Protein AF-A0A8T4QQ20-F1 (afdb_monomer)

Sequence (129 aa):
MAQQQDYADLSYILNDLNARIRVLEGKYNLFGERLLVINKNMISEYKLIVEDVKNIEASMKKLQEEMEHVKEILKNLVGEMQYFARKENVTILEKYIKLWNPLRFVTHEEVKRILAEGADGREQEQNTG

Radius of gyration: 53.67 Å; Cα contacts (8 Å, |Δi|>4): 2; chains: 1; bounding box: 116×32×135 Å

Foldseek 3Di:
DVVVVVVVVVVVVVVVVVVVVVVVVVVVVVVVVVVVVVVVVVVVVVVVVVVVVVVVVVVVVVVVVVVVVVVVVVVVVVVVVVVDDDPVNVVVVVVVVVVVPPVPPQPPVNVVVVVVVVVVVVVVVVPPD

Mean predicted aligned error: 16.0 Å

Structure (mmCIF, N/CA/C/O backbone):
data_AF-A0A8T4QQ20-F1
#
_entry.id   AF-A0A8T4QQ20-F1
#
loop_
_atom_site.group_PDB
_atom_site.id
_atom_site.type_symbol
_atom_site.label_atom_id
_atom_site.label_alt_id
_atom_site.label_comp_id
_atom_site.label_asym_id
_atom_site.label_entity_id
_atom_site.label_seq_id
_atom_site.pdbx_PDB_ins_code
_atom_site.Cartn_x
_atom_site.Cartn_y
_atom_site.Cartn_z
_atom_site.occupancy
_atom_site.B_iso_or_equiv
_atom_site.auth_seq_id
_atom_site.auth_comp_id
_atom_site.auth_asym_id
_atom_site.auth_atom_id
_atom_site.pdbx_PDB_model_num
ATOM 1 N N . MET A 1 1 ? 34.192 3.928 -72.528 1.00 59.50 1 MET A N 1
ATOM 2 C CA . MET A 1 1 ? 33.144 4.847 -72.027 1.00 59.50 1 MET A CA 1
ATOM 3 C C . MET A 1 1 ? 32.098 4.103 -71.196 1.00 59.50 1 MET A C 1
ATOM 5 O O . MET A 1 1 ? 31.942 4.476 -70.047 1.00 59.50 1 MET A O 1
ATOM 9 N N . ALA A 1 2 ? 31.499 3.001 -71.678 1.00 61.47 2 ALA A N 1
ATOM 10 C CA . ALA A 1 2 ? 30.529 2.206 -70.898 1.00 61.47 2 ALA A CA 1
ATOM 11 C C . ALA A 1 2 ? 31.072 1.651 -69.558 1.00 61.47 2 ALA A C 1
ATOM 13 O O . ALA A 1 2 ? 30.421 1.789 -68.533 1.00 61.47 2 ALA A O 1
ATOM 14 N N . GLN A 1 3 ? 32.302 1.119 -69.529 1.00 60.59 3 GLN A N 1
ATOM 15 C CA . GLN A 1 3 ? 32.910 0.619 -68.281 1.00 60.59 3 GLN A CA 1
ATOM 16 C C . GLN A 1 3 ? 33.167 1.724 -67.244 1.00 60.59 3 GLN A C 1
ATOM 18 O O . GLN A 1 3 ? 33.158 1.458 -66.054 1.00 60.59 3 GLN A O 1
ATOM 23 N N . GLN A 1 4 ? 33.385 2.969 -67.673 1.00 61.66 4 GLN A N 1
ATOM 24 C CA . GLN A 1 4 ? 33.730 4.080 -66.778 1.00 61.66 4 GLN A CA 1
ATOM 25 C C . GLN A 1 4 ? 32.487 4.699 -66.113 1.00 61.66 4 GLN A C 1
ATOM 27 O O . GLN A 1 4 ? 32.593 5.239 -65.017 1.00 61.66 4 GLN A O 1
ATOM 32 N N . GLN A 1 5 ? 31.318 4.576 -66.754 1.00 64.75 5 GLN A N 1
ATOM 33 C CA . GLN A 1 5 ? 30.012 4.908 -66.172 1.00 64.75 5 GLN A CA 1
ATOM 34 C C . GLN A 1 5 ? 29.594 3.904 -65.090 1.00 64.75 5 GLN A C 1
ATOM 36 O O . GLN A 1 5 ? 29.108 4.314 -64.043 1.00 64.75 5 GLN A O 1
ATOM 41 N N . ASP A 1 6 ? 29.875 2.616 -65.291 1.00 70.88 6 ASP A N 1
ATOM 42 C CA . ASP A 1 6 ? 29.502 1.546 -64.354 1.00 70.88 6 ASP A CA 1
ATOM 43 C C . ASP A 1 6 ? 30.225 1.675 -62.991 1.00 70.88 6 ASP A C 1
ATOM 45 O O . ASP A 1 6 ? 29.636 1.510 -61.922 1.00 70.88 6 ASP A O 1
ATOM 49 N N . TYR A 1 7 ? 31.499 2.096 -62.998 1.00 73.38 7 TYR A N 1
ATOM 50 C CA . TYR A 1 7 ? 32.241 2.412 -61.764 1.00 73.38 7 TYR A CA 1
ATOM 51 C C . TYR A 1 7 ? 31.711 3.657 -61.034 1.00 73.38 7 TYR A C 1
ATOM 53 O O . TYR A 1 7 ? 31.814 3.740 -59.806 1.00 73.38 7 TYR A O 1
ATOM 61 N N . ALA A 1 8 ? 31.161 4.629 -61.766 1.00 79.31 8 ALA A N 1
ATOM 62 C CA . ALA A 1 8 ? 30.581 5.832 -61.174 1.00 79.31 8 ALA A CA 1
ATOM 63 C C . ALA A 1 8 ? 29.249 5.520 -60.471 1.00 79.31 8 ALA A C 1
ATOM 65 O O . ALA A 1 8 ? 29.038 5.986 -59.349 1.00 79.31 8 ALA A O 1
ATOM 66 N N . ASP A 1 9 ? 28.411 4.666 -61.067 1.00 84.88 9 ASP A N 1
ATOM 67 C CA . ASP A 1 9 ? 27.164 4.192 -60.453 1.00 84.88 9 ASP A CA 1
ATOM 68 C C . ASP A 1 9 ? 27.428 3.336 -59.208 1.00 84.88 9 ASP A C 1
ATOM 70 O O . ASP A 1 9 ? 26.802 3.546 -58.165 1.00 84.88 9 ASP A O 1
ATOM 74 N N . LEU A 1 10 ? 28.420 2.439 -59.252 1.00 87.75 10 LEU A N 1
ATOM 75 C CA . LEU A 1 10 ? 28.818 1.659 -58.076 1.00 87.75 10 LEU A CA 1
ATOM 76 C C . LEU A 1 10 ? 29.294 2.564 -56.925 1.00 87.75 10 LEU A C 1
ATOM 78 O O . LEU A 1 10 ? 28.924 2.356 -55.769 1.00 87.75 10 LEU A O 1
ATOM 82 N N . SER A 1 11 ? 30.085 3.595 -57.235 1.00 89.62 11 SER A N 1
ATOM 83 C CA . SER A 1 11 ? 30.558 4.574 -56.249 1.00 89.62 11 SER A CA 1
ATOM 84 C C . SER A 1 11 ? 29.407 5.370 -55.623 1.00 89.62 11 SER A C 1
ATOM 86 O O . SER A 1 11 ? 29.394 5.611 -54.413 1.00 89.62 11 SER A O 1
ATOM 88 N N . TYR A 1 12 ? 28.402 5.745 -56.417 1.00 92.38 12 TYR A N 1
ATOM 89 C CA . TYR A 1 12 ? 27.214 6.432 -55.916 1.00 92.38 12 TYR A CA 1
ATOM 90 C C . TYR A 1 12 ? 26.399 5.544 -54.965 1.00 92.38 12 TYR A C 1
ATOM 92 O O . TYR A 1 12 ? 26.051 5.977 -53.865 1.00 92.38 12 TYR A O 1
ATOM 100 N N . ILE A 1 13 ? 26.175 4.279 -55.336 1.00 92.69 13 ILE A N 1
ATOM 101 C CA . ILE A 1 13 ? 25.461 3.302 -54.501 1.00 92.69 13 ILE A CA 1
ATOM 102 C C . ILE A 1 13 ? 26.199 3.071 -53.176 1.00 92.69 13 ILE A C 1
ATOM 104 O O . ILE A 1 13 ? 25.572 3.064 -52.118 1.00 92.69 13 ILE A O 1
ATOM 108 N N . LEU A 1 14 ? 27.528 2.932 -53.200 1.00 93.06 14 LEU A N 1
ATOM 109 C CA . LEU A 1 14 ? 28.324 2.762 -51.979 1.00 93.06 14 LEU A CA 1
ATOM 110 C C . LEU A 1 14 ? 28.246 3.985 -51.054 1.00 93.06 14 LEU A C 1
ATOM 112 O O . LEU A 1 14 ? 28.175 3.831 -49.833 1.00 93.06 14 LEU A O 1
ATOM 116 N N . ASN A 1 15 ? 28.217 5.194 -51.616 1.00 94.62 15 ASN A N 1
ATOM 117 C CA . ASN A 1 15 ? 28.055 6.415 -50.830 1.00 94.62 15 ASN A CA 1
ATOM 118 C C . ASN A 1 15 ? 26.655 6.533 -50.209 1.00 94.62 15 ASN A C 1
ATOM 120 O O . ASN A 1 15 ? 26.549 6.886 -49.033 1.00 94.62 15 ASN A O 1
ATOM 124 N N . ASP A 1 16 ? 25.594 6.188 -50.945 1.00 95.50 16 ASP A N 1
ATOM 125 C CA . ASP A 1 16 ? 24.227 6.154 -50.405 1.00 95.50 16 ASP A CA 1
ATOM 126 C C . ASP A 1 16 ? 24.084 5.097 -49.296 1.00 95.50 16 ASP A C 1
ATOM 128 O O . ASP A 1 16 ? 23.540 5.376 -48.225 1.00 95.50 16 ASP A O 1
ATOM 132 N N . LEU A 1 17 ? 24.652 3.903 -49.491 1.00 95.19 17 LEU A N 1
ATOM 133 C CA . LEU A 1 17 ? 24.672 2.857 -48.465 1.00 95.19 17 LEU A CA 1
ATOM 134 C C . LEU A 1 17 ? 25.400 3.316 -47.196 1.00 95.19 17 LEU A C 1
ATOM 136 O O . LEU A 1 17 ? 24.867 3.147 -46.099 1.00 95.19 17 LEU A O 1
ATOM 140 N N . ASN A 1 18 ? 26.562 3.959 -47.324 1.00 95.94 18 ASN A N 1
ATOM 141 C CA . ASN A 1 18 ? 27.287 4.519 -46.180 1.00 95.94 18 ASN A CA 1
ATOM 142 C C . ASN A 1 18 ? 26.479 5.599 -45.448 1.00 95.94 18 ASN A C 1
ATOM 144 O O . ASN A 1 18 ? 26.467 5.631 -44.214 1.00 95.94 18 ASN A O 1
ATOM 148 N N . ALA A 1 19 ? 25.774 6.466 -46.179 1.00 95.62 19 ALA A N 1
ATOM 149 C CA . ALA A 1 19 ? 24.903 7.469 -45.574 1.00 95.62 19 ALA A CA 1
ATOM 150 C C . ALA A 1 19 ? 23.760 6.814 -44.781 1.00 95.62 19 ALA A C 1
ATOM 152 O O . ALA A 1 19 ? 23.490 7.201 -43.641 1.00 95.62 19 ALA A O 1
ATOM 153 N N . ARG A 1 20 ? 23.128 5.774 -45.339 1.00 96.56 20 ARG A N 1
ATOM 154 C CA . ARG A 1 20 ? 22.064 5.016 -44.664 1.00 96.56 20 ARG A CA 1
ATOM 155 C C . ARG A 1 20 ? 22.565 4.275 -43.426 1.00 96.56 20 ARG A C 1
ATOM 157 O O . ARG A 1 20 ? 21.880 4.308 -42.404 1.00 96.56 20 ARG A O 1
ATOM 164 N N . ILE A 1 21 ? 23.746 3.654 -43.489 1.00 96.88 21 ILE A N 1
ATOM 165 C CA . ILE A 1 21 ? 24.377 2.985 -42.340 1.00 96.88 21 ILE A CA 1
ATOM 166 C C . ILE A 1 21 ? 24.623 3.995 -41.220 1.00 96.88 21 ILE A C 1
ATOM 168 O O . ILE A 1 21 ? 24.180 3.771 -40.098 1.00 96.88 21 ILE A O 1
ATOM 172 N N . ARG A 1 22 ? 25.205 5.157 -41.531 1.00 96.75 22 ARG A N 1
ATOM 173 C CA . ARG A 1 22 ? 25.443 6.212 -40.536 1.00 96.75 22 ARG A CA 1
ATOM 174 C C . ARG A 1 22 ? 24.147 6.693 -39.872 1.00 96.75 22 ARG A C 1
ATOM 176 O O . ARG A 1 22 ? 24.111 6.929 -38.665 1.00 96.75 22 ARG A O 1
ATOM 183 N N . VAL A 1 23 ? 23.063 6.831 -40.638 1.00 97.25 23 VAL A N 1
ATOM 184 C CA . VAL A 1 23 ? 21.743 7.186 -40.086 1.00 97.25 23 VAL A CA 1
ATOM 185 C C . VAL A 1 23 ? 21.199 6.075 -39.181 1.00 97.25 23 VAL A C 1
ATOM 187 O O . VAL A 1 23 ? 20.620 6.372 -38.135 1.00 97.25 2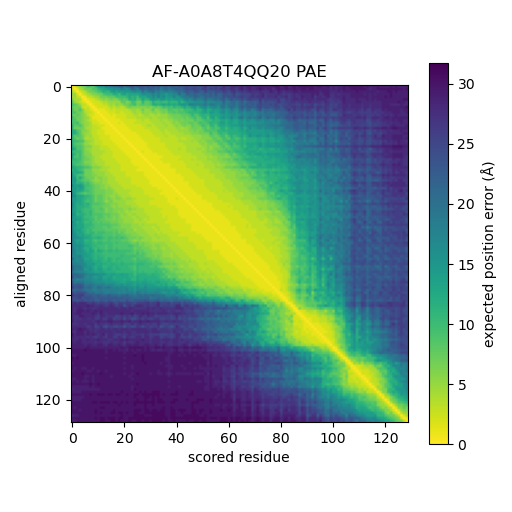3 VAL A O 1
ATOM 190 N N . LEU A 1 24 ? 21.372 4.806 -39.559 1.00 97.38 24 LEU A N 1
ATOM 191 C CA . LEU A 1 24 ? 20.968 3.660 -38.741 1.00 97.38 24 LEU A CA 1
ATOM 192 C C . LEU A 1 24 ? 21.751 3.589 -37.429 1.00 97.38 24 LEU A C 1
ATOM 194 O O . LEU A 1 24 ? 21.137 3.423 -36.379 1.00 97.38 24 LEU A O 1
ATOM 198 N N . GLU A 1 25 ? 23.066 3.784 -37.471 1.00 96.62 25 GLU A N 1
ATOM 199 C CA . GLU A 1 25 ? 23.919 3.854 -36.281 1.00 96.62 25 GLU A CA 1
ATOM 200 C C . GLU A 1 25 ? 23.470 4.981 -35.345 1.00 96.62 25 GLU A C 1
ATOM 202 O O . GLU A 1 25 ? 23.298 4.766 -34.145 1.00 96.62 25 GLU A O 1
ATOM 207 N N . GLY A 1 26 ? 23.174 6.165 -35.893 1.00 97.06 26 GLY A N 1
ATOM 208 C CA . GLY A 1 26 ? 22.633 7.282 -35.116 1.00 97.06 26 GLY A CA 1
ATOM 209 C C . GLY A 1 26 ? 21.299 6.947 -34.438 1.00 97.06 26 GLY A C 1
ATOM 210 O O . GLY A 1 26 ? 21.108 7.237 -33.257 1.00 97.06 26 GLY A O 1
ATOM 211 N N . LYS A 1 27 ? 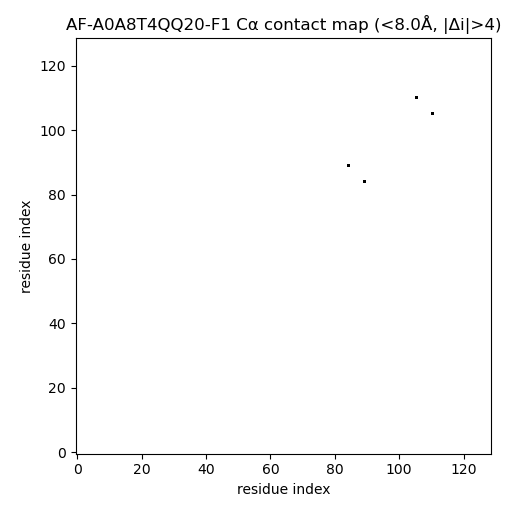20.382 6.283 -35.154 1.00 97.38 27 LYS A N 1
ATOM 212 C CA . LYS A 1 27 ? 19.103 5.822 -34.586 1.00 97.38 27 LYS A CA 1
ATOM 213 C C . LYS A 1 27 ? 19.297 4.758 -33.508 1.00 97.38 27 LYS A C 1
ATOM 215 O O . LYS A 1 27 ? 18.583 4.787 -32.508 1.00 97.38 27 LYS A O 1
ATOM 220 N N . TYR A 1 28 ? 20.240 3.839 -33.702 1.00 97.56 28 TYR A N 1
ATOM 221 C CA . TYR A 1 28 ? 20.551 2.789 -32.737 1.00 97.56 28 TYR A CA 1
ATOM 222 C C . TYR A 1 28 ? 21.105 3.375 -31.435 1.00 97.56 28 TYR A C 1
ATOM 224 O O . TYR A 1 28 ? 20.625 3.030 -30.356 1.00 97.56 28 TYR A O 1
ATOM 232 N N . ASN A 1 29 ? 22.029 4.334 -31.529 1.00 97.50 29 ASN A N 1
ATOM 233 C CA . ASN A 1 29 ? 22.567 5.036 -30.362 1.00 97.50 29 ASN A CA 1
ATOM 234 C C . ASN A 1 29 ? 21.469 5.791 -29.601 1.00 97.50 29 ASN A C 1
ATOM 236 O O . ASN A 1 29 ? 21.330 5.619 -28.391 1.00 97.50 29 ASN A O 1
ATOM 240 N N . LEU A 1 30 ? 20.614 6.535 -30.315 1.00 97.50 30 LEU A N 1
ATOM 241 C CA . LEU A 1 30 ? 19.471 7.225 -29.710 1.00 97.50 30 LEU A CA 1
ATOM 242 C C . LEU A 1 30 ? 18.504 6.251 -29.019 1.00 97.50 30 LEU A C 1
ATOM 244 O O . LEU A 1 30 ? 17.944 6.558 -27.965 1.00 97.50 30 LEU A O 1
ATOM 248 N N . PHE A 1 31 ? 18.280 5.076 -29.607 1.00 97.75 31 PHE A N 1
ATOM 249 C CA . PHE A 1 31 ? 17.453 4.043 -28.995 1.00 97.75 31 PHE A CA 1
ATOM 250 C C . PHE A 1 31 ? 18.089 3.501 -27.709 1.00 97.75 31 PHE A C 1
ATOM 252 O O . PHE A 1 31 ? 17.394 3.371 -26.701 1.00 97.75 31 PHE A O 1
ATOM 259 N N . GLY A 1 32 ? 19.403 3.262 -27.713 1.00 98.00 32 GLY A N 1
ATOM 260 C CA . GLY A 1 32 ? 20.159 2.857 -26.528 1.00 98.00 32 GLY A CA 1
ATOM 261 C C . GLY A 1 32 ? 20.059 3.872 -25.386 1.00 98.00 32 GLY A C 1
ATOM 262 O O . GLY A 1 32 ? 19.767 3.495 -24.251 1.00 98.00 32 GLY A O 1
ATOM 263 N N . GLU A 1 33 ? 20.208 5.163 -25.686 1.00 97.88 33 GLU A N 1
ATOM 264 C CA . GLU A 1 33 ? 20.050 6.243 -24.702 1.00 97.88 33 GLU A CA 1
ATOM 265 C C . GLU A 1 33 ? 18.636 6.284 -24.110 1.00 97.88 33 GLU A C 1
ATOM 267 O O . GLU A 1 33 ? 18.463 6.365 -22.892 1.00 97.88 33 GLU A O 1
ATOM 272 N N . ARG A 1 34 ? 17.603 6.167 -24.954 1.00 97.94 34 ARG A N 1
ATOM 273 C CA . ARG A 1 34 ? 16.207 6.117 -24.492 1.00 97.94 34 ARG A CA 1
ATOM 274 C C . ARG A 1 34 ? 15.952 4.909 -23.602 1.00 97.94 34 ARG A C 1
ATOM 276 O O . ARG A 1 34 ? 15.301 5.045 -22.570 1.00 97.94 34 ARG A O 1
ATOM 283 N N . LEU A 1 35 ? 16.480 3.747 -23.973 1.00 97.94 35 LEU A N 1
ATOM 284 C CA . LEU A 1 35 ? 16.336 2.517 -23.203 1.00 97.94 35 LEU A CA 1
ATOM 285 C C . LEU A 1 35 ? 17.017 2.633 -21.832 1.00 97.94 35 LEU A C 1
ATOM 287 O O . LEU A 1 35 ? 16.452 2.198 -20.829 1.00 97.94 35 LEU A O 1
ATOM 291 N N . LEU A 1 36 ? 18.179 3.290 -21.758 1.00 97.75 36 LEU A N 1
ATOM 292 C CA . LEU A 1 36 ? 18.854 3.590 -20.494 1.00 97.75 36 LEU A CA 1
ATOM 293 C C . LEU A 1 36 ? 17.980 4.463 -19.579 1.00 97.75 36 LEU A C 1
ATOM 295 O O . LEU A 1 36 ? 17.820 4.152 -18.397 1.00 97.75 36 LEU A O 1
ATOM 299 N N . VAL A 1 37 ? 17.393 5.535 -20.119 1.00 97.88 37 VAL A N 1
ATOM 300 C CA . VAL A 1 37 ? 16.502 6.428 -19.360 1.00 97.88 37 VAL A CA 1
ATOM 301 C C . VAL A 1 37 ? 15.259 5.679 -18.885 1.00 97.88 37 VAL A C 1
ATOM 303 O O . VAL A 1 37 ? 14.896 5.787 -17.716 1.00 97.88 37 VAL A O 1
ATOM 306 N N . ILE A 1 38 ? 14.645 4.869 -19.751 1.00 98.00 38 ILE A N 1
ATOM 307 C CA . ILE A 1 38 ? 13.484 4.043 -19.397 1.00 98.00 38 ILE A CA 1
ATOM 308 C C . ILE A 1 38 ? 13.836 3.079 -18.260 1.00 98.00 38 ILE A C 1
ATOM 310 O O . ILE A 1 38 ? 13.102 3.013 -17.279 1.00 98.00 38 ILE A O 1
ATOM 314 N N . ASN A 1 39 ? 14.976 2.390 -18.334 1.00 97.75 39 ASN A N 1
ATOM 315 C CA . ASN A 1 39 ? 15.425 1.494 -17.267 1.00 97.75 39 ASN A CA 1
ATOM 316 C C . ASN A 1 39 ? 15.658 2.233 -15.949 1.00 97.75 39 ASN A C 1
ATOM 318 O O . ASN A 1 39 ? 15.231 1.764 -14.895 1.00 97.75 39 ASN A O 1
ATOM 322 N N . LYS A 1 40 ? 16.301 3.403 -15.994 1.00 97.62 40 LYS A N 1
ATOM 323 C CA . LYS A 1 40 ? 16.511 4.227 -14.800 1.00 97.62 40 LYS A CA 1
ATOM 324 C C . LYS A 1 40 ? 15.181 4.650 -14.176 1.00 97.62 40 LYS A C 1
ATOM 326 O O . L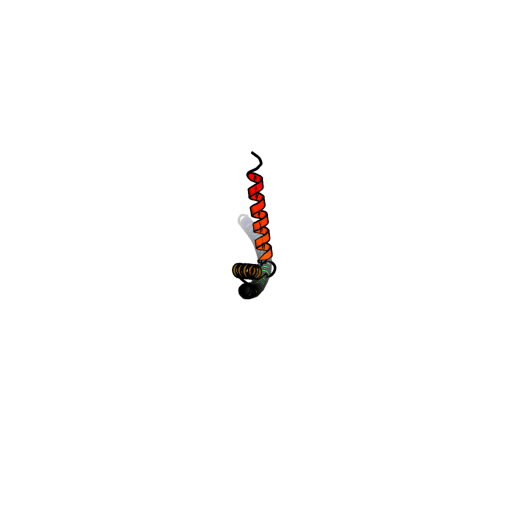YS A 1 40 ? 15.030 4.547 -12.959 1.00 97.62 40 LYS A O 1
ATOM 331 N N . ASN A 1 41 ? 14.225 5.076 -14.999 1.00 97.94 41 ASN A N 1
ATOM 332 C CA . ASN A 1 41 ? 12.893 5.455 -14.543 1.00 97.94 41 ASN A CA 1
ATOM 333 C C . ASN A 1 41 ? 12.163 4.251 -13.942 1.00 97.94 41 ASN A C 1
ATOM 335 O O . ASN A 1 41 ? 11.692 4.348 -12.818 1.00 97.94 41 ASN A O 1
ATOM 339 N N . MET A 1 42 ? 12.161 3.090 -14.607 1.00 97.56 42 MET A N 1
ATOM 340 C CA . MET A 1 42 ? 11.545 1.869 -14.070 1.00 97.56 42 MET A CA 1
ATOM 341 C C . MET A 1 42 ? 12.135 1.460 -12.718 1.00 97.56 42 MET A C 1
ATOM 343 O O . MET A 1 42 ? 11.389 1.091 -11.819 1.00 97.56 42 MET A O 1
ATOM 347 N N . ILE A 1 43 ? 13.457 1.550 -12.542 1.00 97.94 43 ILE A N 1
ATOM 348 C CA . ILE A 1 43 ? 14.099 1.251 -11.253 1.00 97.94 43 ILE A CA 1
ATOM 349 C C . ILE A 1 43 ? 13.660 2.251 -10.177 1.00 97.94 43 ILE A C 1
ATOM 351 O O . ILE A 1 43 ? 13.455 1.857 -9.030 1.00 97.94 43 ILE A O 1
ATOM 355 N N . SER A 1 44 ? 13.536 3.535 -10.524 1.00 98.00 44 SER A N 1
ATOM 356 C CA . SER A 1 44 ? 13.061 4.570 -9.601 1.00 98.00 44 SER A CA 1
ATOM 357 C C . SER A 1 44 ? 11.613 4.322 -9.181 1.00 98.00 44 SER A C 1
ATOM 359 O O . SER A 1 44 ? 11.335 4.245 -7.988 1.00 98.00 44 SER A O 1
ATOM 361 N N . GLU A 1 45 ? 10.719 4.115 -10.147 1.00 98.06 45 GLU A N 1
ATOM 362 C CA . GLU A 1 45 ? 9.303 3.821 -9.900 1.00 98.06 45 GLU A CA 1
ATOM 363 C C . GLU A 1 45 ? 9.130 2.537 -9.088 1.00 98.06 45 GLU A C 1
ATOM 365 O O . GLU A 1 45 ? 8.367 2.501 -8.129 1.00 98.06 45 GLU A O 1
ATOM 370 N N . TYR A 1 46 ? 9.901 1.490 -9.394 1.00 98.19 46 TYR A N 1
ATOM 371 C CA . TYR A 1 46 ? 9.873 0.252 -8.620 1.00 98.19 46 TYR A CA 1
ATOM 372 C C . TYR A 1 46 ? 10.244 0.478 -7.148 1.00 98.19 46 TYR A C 1
ATOM 374 O O . TYR A 1 46 ? 9.607 -0.082 -6.259 1.00 98.19 46 TYR A O 1
ATOM 382 N N . LYS A 1 47 ? 11.254 1.312 -6.867 1.00 98.06 47 LYS A N 1
ATOM 383 C CA . LYS A 1 47 ? 11.633 1.642 -5.485 1.00 98.06 47 LYS A CA 1
ATOM 384 C C . LYS A 1 47 ? 10.520 2.386 -4.751 1.00 98.06 47 LYS A C 1
ATOM 386 O O . LYS A 1 47 ? 10.252 2.031 -3.608 1.00 98.06 47 LYS A O 1
ATOM 391 N N . LEU A 1 48 ? 9.877 3.353 -5.410 1.00 98.25 48 LEU A N 1
ATOM 392 C CA . LEU A 1 48 ? 8.742 4.091 -4.847 1.00 98.25 48 LEU A CA 1
ATOM 393 C C . LEU A 1 48 ? 7.580 3.148 -4.527 1.00 98.25 48 LEU A C 1
ATOM 395 O O . LEU A 1 48 ? 7.094 3.138 -3.404 1.00 98.25 48 LEU A O 1
ATOM 399 N N . ILE A 1 49 ? 7.220 2.261 -5.459 1.00 98.12 49 ILE A N 1
ATOM 400 C CA . ILE A 1 49 ? 6.162 1.264 -5.242 1.00 98.12 49 ILE A CA 1
ATOM 401 C C . ILE A 1 49 ? 6.489 0.361 -4.045 1.00 98.12 49 ILE A C 1
ATOM 403 O O . ILE A 1 49 ? 5.621 0.082 -3.222 1.00 98.12 49 ILE A O 1
ATOM 407 N N . VAL A 1 50 ? 7.735 -0.104 -3.918 1.00 98.38 50 VAL A N 1
ATOM 408 C CA . VAL A 1 50 ? 8.149 -0.941 -2.778 1.00 98.38 50 VAL A CA 1
ATOM 409 C C . VAL A 1 50 ? 8.059 -0.179 -1.454 1.00 98.38 50 VAL A C 1
ATOM 411 O O . VAL A 1 50 ? 7.689 -0.765 -0.436 1.00 98.38 50 VAL A O 1
ATOM 414 N N . GLU A 1 51 ? 8.407 1.105 -1.442 1.00 98.44 51 GLU A N 1
ATOM 415 C CA . GLU A 1 51 ? 8.271 1.965 -0.266 1.00 98.44 51 GLU A CA 1
ATOM 416 C C . GLU A 1 51 ? 6.799 2.179 0.109 1.00 98.44 51 GLU A C 1
ATOM 418 O O . GLU A 1 51 ? 6.426 1.968 1.264 1.00 98.44 51 GLU A O 1
ATOM 423 N N . ASP A 1 52 ? 5.945 2.479 -0.866 1.00 98.31 52 ASP A N 1
ATOM 424 C CA . ASP A 1 52 ? 4.505 2.642 -0.663 1.00 98.31 52 ASP A CA 1
ATOM 425 C C . ASP A 1 52 ? 3.859 1.365 -0.120 1.00 98.31 52 ASP A C 1
ATOM 427 O O . ASP A 1 52 ? 3.080 1.421 0.832 1.00 98.31 52 ASP A O 1
ATOM 431 N N . VAL A 1 53 ? 4.230 0.195 -0.6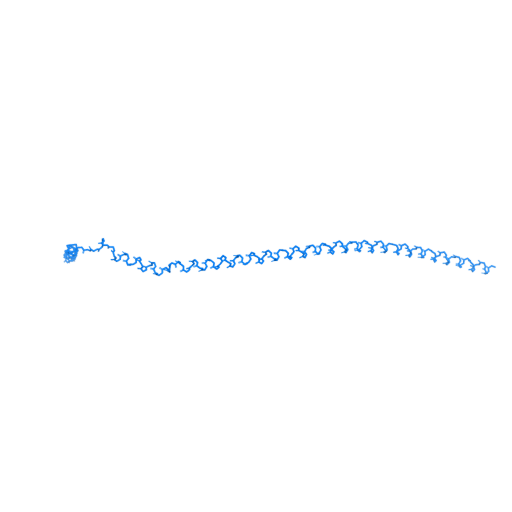50 1.00 98.44 53 VAL A N 1
ATOM 432 C CA . VAL A 1 53 ? 3.751 -1.100 -0.141 1.00 98.44 53 VAL A CA 1
ATOM 433 C C . VAL A 1 53 ? 4.139 -1.295 1.327 1.00 98.44 53 VAL A C 1
ATOM 435 O O . VAL A 1 53 ? 3.295 -1.698 2.127 1.00 98.44 53 VAL A O 1
ATOM 438 N N . LYS A 1 54 ? 5.375 -0.955 1.713 1.00 98.31 54 LYS A N 1
ATOM 439 C CA . LYS A 1 54 ? 5.814 -1.026 3.118 1.00 98.31 54 LYS A CA 1
ATOM 440 C C . LYS A 1 54 ? 5.043 -0.057 4.015 1.00 98.31 54 LYS A C 1
ATOM 442 O O . LYS A 1 54 ? 4.680 -0.414 5.135 1.00 98.31 54 LYS A O 1
ATOM 447 N N . ASN A 1 55 ? 4.768 1.152 3.532 1.00 98.31 55 ASN A N 1
ATOM 448 C CA . ASN A 1 55 ? 3.996 2.152 4.270 1.00 98.31 55 ASN A CA 1
ATOM 449 C C . ASN A 1 55 ? 2.535 1.716 4.466 1.00 98.31 55 ASN A C 1
ATOM 451 O O . ASN A 1 55 ? 1.964 1.909 5.545 1.00 98.31 55 ASN A O 1
ATOM 455 N N . ILE A 1 56 ? 1.940 1.086 3.450 1.00 98.25 56 ILE A N 1
ATOM 456 C CA . ILE A 1 56 ? 0.602 0.490 3.526 1.00 98.25 56 ILE A CA 1
ATOM 457 C C . ILE A 1 56 ? 0.589 -0.665 4.532 1.00 98.25 56 ILE A C 1
ATOM 459 O O . ILE A 1 56 ? -0.303 -0.716 5.377 1.00 98.25 56 ILE A O 1
ATOM 463 N N . GLU A 1 57 ? 1.579 -1.559 4.494 1.00 98.25 57 GLU A N 1
ATOM 464 C CA . GLU A 1 57 ? 1.698 -2.676 5.440 1.00 98.25 57 GLU A CA 1
ATOM 465 C C . GLU A 1 57 ? 1.802 -2.182 6.892 1.00 98.25 57 GLU A C 1
ATOM 467 O O . GLU A 1 57 ? 1.071 -2.648 7.770 1.00 98.25 57 GLU A O 1
ATOM 472 N N . ALA A 1 58 ? 2.648 -1.178 7.143 1.00 98.25 58 ALA A N 1
ATOM 473 C CA . ALA A 1 58 ? 2.791 -0.570 8.463 1.00 98.25 58 ALA A CA 1
ATOM 474 C C . ALA A 1 58 ? 1.477 0.068 8.947 1.00 98.25 58 ALA A C 1
ATOM 476 O O . ALA A 1 58 ? 1.085 -0.096 10.105 1.00 98.25 58 ALA A O 1
ATOM 477 N N . SER A 1 59 ? 0.770 0.757 8.048 1.00 98.19 59 SER A N 1
ATOM 478 C CA . SER A 1 59 ? -0.520 1.386 8.344 1.00 98.19 59 SER A CA 1
ATOM 479 C C . SER A 1 59 ? -1.613 0.350 8.628 1.00 98.19 59 SER A C 1
ATOM 481 O O . SER A 1 59 ? -2.393 0.529 9.560 1.00 98.19 59 SER A O 1
ATOM 483 N N . MET A 1 60 ? -1.638 -0.766 7.893 1.00 97.69 60 MET A N 1
ATOM 484 C CA . MET A 1 60 ? -2.549 -1.889 8.145 1.00 97.69 60 MET A CA 1
ATOM 485 C C . MET A 1 60 ? -2.319 -2.518 9.517 1.00 97.69 60 MET A C 1
ATOM 487 O O . MET A 1 60 ? -3.279 -2.775 10.244 1.00 97.69 60 MET A O 1
ATOM 491 N N . LYS A 1 61 ? -1.056 -2.712 9.910 1.00 97.88 61 LYS A N 1
ATOM 492 C CA . LYS A 1 61 ? -0.726 -3.226 11.242 1.00 97.88 61 LYS A CA 1
ATOM 493 C C . LYS A 1 61 ? -1.217 -2.287 12.346 1.00 97.88 61 LYS A C 1
ATOM 495 O O . LYS A 1 61 ? -1.837 -2.741 13.303 1.00 97.88 61 LYS A O 1
ATOM 500 N N . LYS A 1 62 ? -1.008 -0.979 12.181 1.00 97.94 62 LYS A N 1
ATOM 501 C CA . LYS A 1 62 ? -1.493 0.023 13.136 1.00 97.94 62 LYS A CA 1
ATOM 502 C C . LYS A 1 62 ? -3.023 0.024 13.244 1.00 97.94 62 LYS A C 1
ATOM 504 O O . LYS A 1 62 ? -3.552 0.037 14.348 1.00 97.94 62 LYS A O 1
ATOM 509 N N . LEU A 1 63 ? -3.735 -0.055 12.117 1.00 97.81 63 LEU A N 1
ATOM 510 C CA . LEU A 1 63 ? -5.199 -0.165 12.110 1.00 97.81 63 LEU A CA 1
ATOM 511 C C . LEU A 1 63 ? -5.685 -1.425 12.836 1.00 97.81 63 LEU A C 1
ATOM 513 O O . LEU A 1 63 ? -6.694 -1.379 13.536 1.00 97.81 63 LEU A O 1
ATOM 517 N N . GLN A 1 64 ? -4.971 -2.543 12.699 1.00 98.00 64 GLN A N 1
ATOM 518 C CA . GLN A 1 64 ? -5.298 -3.777 13.410 1.00 98.00 64 GLN A CA 1
ATOM 519 C C . GLN A 1 64 ? -5.131 -3.624 14.930 1.00 98.00 64 GLN A C 1
ATOM 521 O O . GLN A 1 64 ? -5.993 -4.072 15.687 1.00 98.00 64 GLN A O 1
ATOM 526 N N . GLU A 1 65 ? -4.061 -2.962 15.376 1.00 97.88 65 GLU A N 1
ATOM 527 C CA . GLU A 1 65 ? -3.831 -2.641 16.791 1.00 97.88 65 GLU A CA 1
ATOM 528 C C . GLU A 1 65 ? -4.925 -1.707 17.340 1.00 97.88 65 GLU A C 1
ATOM 530 O O . GLU A 1 65 ? -5.508 -1.981 18.392 1.00 97.88 65 GLU A O 1
ATOM 535 N N . GLU A 1 66 ? -5.274 -0.651 16.599 1.00 97.69 66 GLU A N 1
ATOM 536 C CA . GLU A 1 66 ? -6.354 0.275 16.965 1.00 97.69 66 GLU A CA 1
ATOM 537 C C . GLU A 1 66 ? -7.720 -0.432 17.036 1.00 97.69 66 GLU A C 1
ATOM 539 O O . GLU A 1 66 ? -8.499 -0.175 17.956 1.00 97.69 66 GLU A O 1
ATOM 544 N N . MET A 1 67 ? -8.010 -1.369 16.125 1.00 96.75 67 MET A N 1
ATOM 545 C CA . MET A 1 67 ? -9.244 -2.162 16.170 1.00 96.75 67 MET A CA 1
ATOM 546 C C . MET A 1 67 ? -9.333 -3.058 17.406 1.00 96.75 67 MET A C 1
ATOM 548 O O . MET A 1 67 ? -10.407 -3.154 18.008 1.00 96.75 67 MET A O 1
ATOM 552 N N . GLU A 1 68 ? -8.240 -3.713 17.805 1.00 97.12 68 GLU A N 1
ATOM 553 C CA . GLU A 1 68 ? -8.261 -4.550 19.009 1.00 97.12 68 GLU A CA 1
ATOM 554 C C . GLU A 1 68 ? -8.449 -3.689 20.268 1.00 97.12 68 GLU A C 1
ATOM 556 O O . GLU A 1 68 ? -9.232 -4.056 21.144 1.00 97.12 68 GLU A O 1
ATOM 561 N N . HIS A 1 69 ? -7.852 -2.494 20.310 1.00 97.12 69 HIS A N 1
ATOM 562 C CA . HIS A 1 69 ? -8.076 -1.531 21.389 1.00 97.12 69 HIS A CA 1
ATOM 563 C C . HIS A 1 69 ? -9.537 -1.047 21.454 1.00 97.12 69 HIS A C 1
ATOM 565 O O . HIS A 1 69 ? -10.143 -1.015 22.525 1.00 97.12 69 HIS A O 1
ATOM 571 N N . VAL A 1 70 ? -10.163 -0.731 20.313 1.00 96.50 70 VAL A N 1
ATOM 572 C CA . VAL A 1 70 ? -11.595 -0.369 20.264 1.00 96.50 70 VAL A CA 1
ATOM 573 C C . VAL A 1 70 ? -12.468 -1.512 20.780 1.00 96.50 70 VAL A C 1
ATOM 575 O O . VAL A 1 70 ? -13.407 -1.290 21.545 1.00 96.50 70 VAL A O 1
ATOM 578 N N . LYS A 1 71 ? -12.158 -2.749 20.398 1.00 96.19 71 LYS A N 1
ATOM 579 C CA . LYS A 1 71 ? -12.874 -3.937 20.868 1.00 96.19 71 LYS A CA 1
ATOM 580 C C . LYS A 1 71 ? -12.709 -4.149 22.373 1.00 96.19 71 LYS A C 1
ATOM 582 O O . LYS A 1 71 ? -13.664 -4.574 23.023 1.00 96.19 71 LYS A O 1
ATOM 587 N N . GLU A 1 72 ? -11.541 -3.853 22.935 1.00 96.06 72 GLU A N 1
ATOM 588 C CA . GLU A 1 72 ? -11.317 -3.873 24.381 1.00 96.06 72 GLU A CA 1
ATOM 589 C C . GLU A 1 72 ? -12.171 -2.820 25.098 1.00 96.06 72 GLU A C 1
ATOM 591 O O . GLU A 1 72 ? -12.902 -3.161 26.028 1.00 96.06 72 GLU A O 1
ATOM 596 N N . ILE A 1 73 ? -12.183 -1.577 24.606 1.00 95.25 73 ILE A N 1
ATOM 597 C CA . ILE A 1 73 ? -13.051 -0.516 25.138 1.00 95.25 73 ILE A CA 1
ATOM 598 C C . ILE A 1 73 ? -14.521 -0.943 25.089 1.00 95.25 73 ILE A C 1
ATOM 600 O O . ILE A 1 73 ? -15.240 -0.787 26.074 1.00 95.25 73 ILE A O 1
ATOM 604 N N . LEU A 1 74 ? -14.975 -1.515 23.971 1.00 93.19 74 LEU A N 1
ATOM 605 C CA . LEU A 1 74 ? -16.351 -1.989 23.833 1.00 93.19 74 LEU A CA 1
ATOM 606 C C . LEU A 1 74 ? -16.677 -3.109 24.826 1.00 93.19 74 LEU A C 1
ATOM 608 O O . LEU A 1 74 ? -17.758 -3.100 25.409 1.00 93.19 74 LEU A O 1
ATOM 612 N N . LYS A 1 75 ? -15.757 -4.053 25.060 1.00 93.75 75 LYS A N 1
ATOM 613 C CA . LYS A 1 75 ? -15.937 -5.089 26.090 1.00 93.75 75 LYS A CA 1
ATOM 614 C C . LYS A 1 75 ? -16.062 -4.480 27.484 1.00 93.75 75 LYS A C 1
ATOM 616 O O . LYS A 1 75 ? -16.951 -4.887 28.230 1.00 93.75 75 LYS A O 1
ATOM 621 N N . ASN A 1 76 ? -15.215 -3.507 27.812 1.00 91.75 76 ASN A N 1
ATOM 622 C CA . ASN A 1 76 ? -15.260 -2.817 29.099 1.00 91.75 76 ASN A CA 1
ATOM 623 C C . ASN A 1 76 ? -16.581 -2.061 29.270 1.00 91.75 76 ASN A C 1
ATOM 625 O O . ASN A 1 76 ? -17.243 -2.219 30.290 1.00 91.75 76 ASN A O 1
ATOM 629 N N . LEU A 1 77 ? -17.029 -1.345 28.235 1.00 90.00 77 LEU A N 1
ATOM 630 C CA . LEU A 1 77 ? -18.308 -0.637 28.231 1.00 90.00 77 LEU A CA 1
ATOM 631 C C . LEU A 1 77 ? -19.486 -1.601 28.416 1.00 90.00 77 LEU A C 1
ATOM 633 O O . LEU A 1 77 ? -20.372 -1.340 29.225 1.00 90.00 77 LEU A O 1
ATOM 637 N N . VAL A 1 78 ? -19.493 -2.742 27.718 1.00 87.38 78 VAL A N 1
ATOM 638 C CA . VAL A 1 78 ? -20.515 -3.785 27.911 1.00 87.38 78 VAL A CA 1
ATOM 639 C C . VAL A 1 78 ? -20.491 -4.325 29.344 1.00 87.38 78 VAL A C 1
ATOM 641 O O . VAL A 1 78 ? -21.555 -4.549 29.919 1.00 87.38 78 VAL A O 1
ATOM 644 N N . GLY A 1 79 ? -19.305 -4.511 29.931 1.00 87.19 79 GLY A N 1
ATOM 645 C CA . GLY A 1 79 ? -19.148 -4.896 31.333 1.00 87.19 79 GLY A CA 1
ATOM 646 C C . GLY A 1 79 ? -19.740 -3.858 32.287 1.00 87.19 79 GLY A C 1
ATOM 647 O O . GLY A 1 79 ? -20.536 -4.205 33.154 1.00 87.19 79 GLY A O 1
ATOM 648 N N . GLU A 1 80 ? -19.430 -2.578 32.087 1.00 83.81 80 GLU A N 1
ATOM 649 C CA . GLU A 1 80 ? -19.981 -1.476 32.880 1.00 83.81 80 GLU A CA 1
ATOM 650 C C . GLU A 1 80 ? -21.504 -1.370 32.750 1.00 83.81 80 GLU A C 1
ATOM 652 O O . GLU A 1 80 ? -22.193 -1.211 33.757 1.00 83.81 80 GLU A O 1
ATOM 657 N N . MET A 1 81 ? -22.053 -1.554 31.541 1.00 79.81 81 MET A N 1
ATOM 658 C CA . MET A 1 81 ? -23.499 -1.565 31.281 1.00 79.81 81 MET A CA 1
ATOM 659 C C . MET A 1 81 ? -24.265 -2.587 32.132 1.00 79.81 81 MET A C 1
ATOM 661 O O . MET A 1 81 ? -25.431 -2.353 32.446 1.00 79.81 81 MET A O 1
ATOM 665 N N . GLN A 1 82 ? -23.634 -3.691 32.546 1.00 75.56 82 GLN A N 1
ATOM 666 C CA . GLN A 1 82 ? -24.266 -4.681 33.426 1.00 75.56 82 GLN A CA 1
ATOM 667 C C . GLN A 1 82 ? -24.472 -4.169 34.858 1.00 75.56 82 GLN A C 1
ATOM 669 O O . GLN A 1 82 ? -25.385 -4.634 35.540 1.00 75.56 82 GLN A O 1
ATOM 674 N N . TYR A 1 83 ? -23.665 -3.203 35.305 1.00 72.94 83 TYR A N 1
ATOM 675 C CA . TYR A 1 83 ? -23.780 -2.594 36.633 1.00 72.94 83 TYR A CA 1
ATOM 676 C C . TYR A 1 83 ? -24.779 -1.433 36.676 1.00 72.94 83 TYR A C 1
ATOM 678 O O . TYR A 1 83 ? -25.180 -1.007 37.762 1.00 72.94 83 TYR A O 1
ATOM 686 N N . PHE A 1 84 ? -25.234 -0.932 35.522 1.00 71.75 84 PHE A N 1
ATOM 687 C CA . PHE A 1 84 ? -26.306 0.057 35.497 1.00 71.75 84 PHE A CA 1
ATOM 688 C C . PHE A 1 84 ? -27.631 -0.601 35.886 1.00 71.75 84 PHE A C 1
ATOM 690 O O . PHE A 1 84 ? -28.109 -1.548 35.257 1.00 71.75 84 PHE A O 1
ATOM 697 N N . ALA A 1 85 ? -28.262 -0.067 36.933 1.00 68.06 85 ALA A N 1
ATOM 698 C CA . ALA A 1 85 ? -29.590 -0.497 37.332 1.00 68.06 85 ALA A CA 1
ATOM 699 C C . ALA A 1 85 ? -30.573 -0.280 36.172 1.00 68.06 85 ALA A C 1
ATOM 701 O O . ALA A 1 85 ? -30.695 0.823 35.634 1.00 68.06 85 ALA A O 1
ATOM 702 N N . ARG A 1 86 ? -31.314 -1.334 35.803 1.00 71.69 86 ARG A N 1
ATOM 703 C CA . ARG A 1 86 ? -32.405 -1.218 34.829 1.00 71.69 86 ARG A CA 1
ATOM 704 C C . ARG A 1 86 ? -33.368 -0.132 35.305 1.00 71.69 86 ARG A C 1
ATOM 706 O O . ARG A 1 86 ? -33.736 -0.108 36.479 1.00 71.69 86 ARG A O 1
ATOM 713 N N . LYS A 1 87 ? -33.806 0.739 34.392 1.00 73.38 87 LYS A N 1
ATOM 714 C CA . LYS A 1 87 ? -34.736 1.848 34.683 1.00 73.38 87 LYS A CA 1
ATOM 715 C C . LYS A 1 87 ? -35.959 1.386 35.487 1.00 73.38 87 LYS A C 1
ATOM 717 O O . LYS A 1 87 ? -36.419 2.085 36.385 1.00 73.38 87 LYS A O 1
ATOM 722 N N . GLU A 1 88 ? -36.439 0.181 35.197 1.00 69.62 88 GLU A N 1
ATOM 723 C CA . GLU A 1 88 ? -37.526 -0.500 35.905 1.00 69.62 88 GLU A CA 1
ATOM 724 C C . GLU A 1 88 ? -37.233 -0.679 37.401 1.00 69.62 88 GLU A C 1
ATOM 726 O O . GLU A 1 88 ? -38.051 -0.288 38.231 1.00 69.62 88 GLU A O 1
ATOM 731 N N . ASN A 1 89 ? -36.042 -1.171 37.757 1.00 70.69 89 ASN A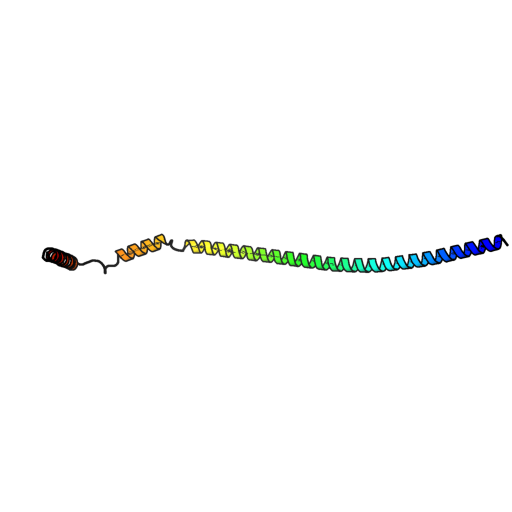 N 1
ATOM 732 C CA . ASN A 1 89 ? -35.629 -1.390 39.146 1.00 70.69 89 ASN A CA 1
ATOM 733 C C . ASN A 1 89 ? -35.544 -0.071 39.923 1.00 70.69 89 ASN A C 1
ATOM 735 O O . ASN A 1 89 ? -35.985 -0.002 41.068 1.00 70.69 89 ASN A O 1
ATOM 739 N N . VAL A 1 90 ? -35.042 0.993 39.290 1.00 78.12 90 VAL A N 1
ATOM 740 C CA . VAL A 1 90 ? -34.974 2.334 39.899 1.00 78.12 90 VAL A CA 1
ATOM 741 C C . VAL A 1 90 ? -36.375 2.915 40.103 1.00 78.12 90 VAL A C 1
ATOM 743 O O . VAL A 1 90 ? -36.667 3.468 41.158 1.00 78.12 90 VAL A O 1
ATOM 746 N N . THR A 1 91 ? -37.276 2.721 39.135 1.00 76.75 91 THR A N 1
ATOM 747 C CA . THR A 1 91 ? -38.672 3.188 39.219 1.00 76.75 91 THR A CA 1
ATOM 748 C C . THR A 1 91 ? -39.445 2.456 40.322 1.00 76.75 91 THR A C 1
ATOM 750 O O . THR A 1 91 ? -40.263 3.049 41.025 1.00 76.75 91 THR A O 1
ATOM 753 N N . ILE A 1 92 ? -39.196 1.156 40.495 1.00 80.12 92 ILE A N 1
ATOM 754 C CA . ILE A 1 92 ? -39.772 0.359 41.583 1.00 80.12 92 ILE A CA 1
ATOM 755 C C . ILE A 1 92 ? -39.252 0.859 42.936 1.00 80.12 92 ILE A C 1
ATOM 757 O O . ILE A 1 92 ? -40.048 1.072 43.850 1.00 80.12 92 ILE A O 1
ATOM 761 N N . LEU A 1 93 ? -37.945 1.116 43.051 1.00 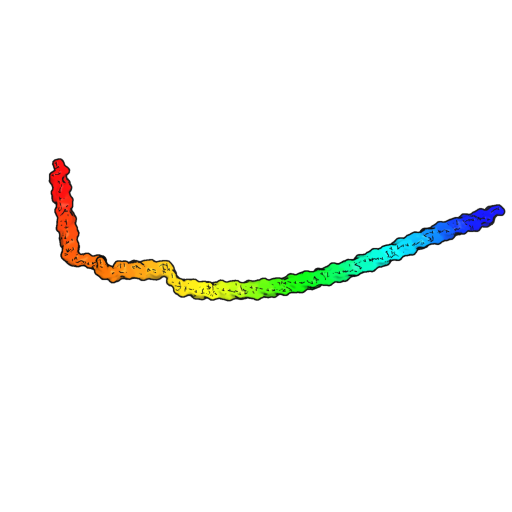80.38 93 LEU A N 1
ATOM 762 C CA . LEU A 1 93 ? -37.348 1.680 44.262 1.00 80.38 93 LEU A CA 1
ATOM 763 C C . LEU A 1 93 ? -37.949 3.055 44.598 1.00 80.38 93 LEU A C 1
ATOM 765 O O . LEU A 1 93 ? -38.298 3.310 45.746 1.00 80.38 93 LEU A O 1
ATOM 769 N N . GLU A 1 94 ? -38.154 3.910 43.594 1.00 81.94 94 GLU A N 1
ATOM 770 C CA . GLU A 1 94 ? -38.802 5.217 43.746 1.00 81.94 94 GLU A CA 1
ATOM 771 C C . GLU A 1 94 ? -40.245 5.088 44.262 1.00 81.94 94 GLU A C 1
ATOM 773 O O . GLU A 1 94 ? -40.657 5.834 45.153 1.00 81.94 94 GLU A O 1
ATOM 778 N N . LYS A 1 95 ? -41.016 4.118 43.749 1.00 78.94 95 LYS A N 1
ATOM 779 C CA . LYS A 1 95 ? -42.369 3.819 44.249 1.00 78.94 95 LYS A CA 1
ATOM 780 C C . LYS A 1 95 ? -42.345 3.338 45.696 1.00 78.94 95 LYS A C 1
ATOM 782 O O . LYS A 1 95 ? -43.166 3.803 46.483 1.00 78.94 95 LYS A O 1
ATOM 787 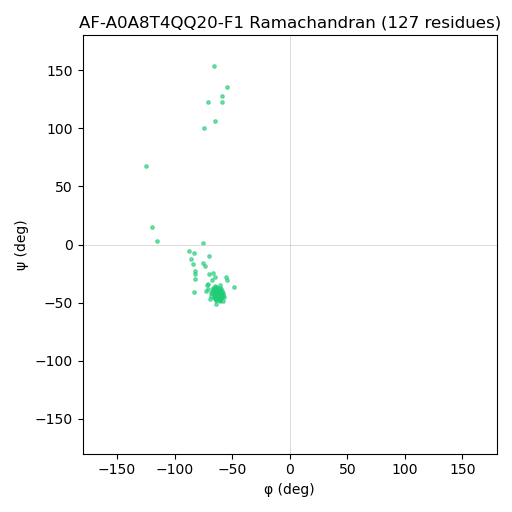N N . TYR A 1 96 ? -41.411 2.458 46.059 1.00 80.31 96 TYR A N 1
ATOM 788 C CA . TYR A 1 96 ? -41.268 2.001 47.441 1.00 80.31 96 TYR A CA 1
ATOM 789 C C . TYR A 1 96 ? -40.873 3.141 48.376 1.00 80.31 96 TYR A C 1
ATOM 791 O O . TYR A 1 96 ? -41.511 3.298 49.407 1.00 80.31 96 TYR A O 1
ATOM 799 N N . ILE A 1 97 ? -39.920 3.995 47.996 1.00 80.88 97 ILE A N 1
ATOM 800 C CA . ILE A 1 97 ? -39.530 5.181 48.776 1.00 80.88 97 ILE A CA 1
ATOM 801 C C . ILE A 1 97 ? -40.713 6.148 48.936 1.00 80.88 97 ILE A C 1
ATOM 803 O O . ILE A 1 97 ? -40.938 6.672 50.024 1.00 80.88 97 ILE A O 1
ATOM 807 N N . LYS A 1 98 ? -41.516 6.355 47.883 1.00 75.62 98 LYS A N 1
ATOM 808 C CA . LYS A 1 98 ? -42.750 7.157 47.953 1.00 75.62 98 LYS A CA 1
ATOM 809 C C . LYS A 1 98 ? -43.790 6.555 48.900 1.00 75.62 98 LYS A C 1
ATOM 811 O O . LYS A 1 98 ? -44.460 7.314 49.593 1.00 75.62 98 LYS A O 1
ATOM 816 N N . LEU A 1 99 ? -43.919 5.228 48.933 1.00 74.25 99 LEU A N 1
ATOM 817 C CA . LEU A 1 99 ? -44.828 4.514 49.835 1.00 74.25 99 LEU A CA 1
ATOM 818 C C . LEU A 1 99 ? -44.338 4.550 51.290 1.00 74.25 99 LEU A C 1
ATOM 820 O O . LEU A 1 99 ? -45.137 4.614 52.216 1.00 74.25 99 LEU A O 1
ATOM 824 N N . TRP A 1 100 ? -43.019 4.511 51.477 1.00 73.00 100 TRP A N 1
ATOM 825 C CA . TRP A 1 100 ? -42.367 4.539 52.782 1.00 73.00 100 TRP A CA 1
ATOM 826 C C . TRP A 1 100 ? -42.201 5.942 53.353 1.00 73.00 100 TRP A C 1
ATOM 828 O O . TRP A 1 100 ? -41.788 6.062 54.499 1.00 73.00 100 TRP A O 1
ATOM 838 N N . ASN A 1 101 ? -42.505 6.995 52.587 1.00 70.06 101 ASN A N 1
ATOM 839 C CA . ASN A 1 101 ? -42.420 8.366 53.068 1.00 70.06 101 ASN A CA 1
ATOM 840 C C . ASN A 1 101 ? -43.449 8.581 54.197 1.00 70.06 101 ASN A C 1
ATOM 842 O O . ASN A 1 101 ? -44.649 8.694 53.918 1.00 70.06 101 ASN A O 1
ATOM 846 N N . PRO A 1 102 ? -43.007 8.677 55.466 1.00 62.31 102 PRO A N 1
ATOM 847 C CA . PRO A 1 102 ? -43.913 8.726 56.606 1.00 62.31 102 PRO A CA 1
ATOM 848 C C . PRO A 1 102 ? -44.703 10.042 56.677 1.00 62.31 102 PRO A C 1
ATOM 850 O O . PRO A 1 102 ? -45.672 10.135 57.421 1.00 62.31 102 PRO A O 1
ATOM 853 N N . LEU A 1 103 ? -44.343 11.041 55.861 1.00 58.41 103 LEU A N 1
ATOM 854 C CA . LEU A 1 103 ? -44.990 12.355 55.793 1.00 58.41 103 LEU A CA 1
ATOM 855 C C . LEU A 1 103 ? -46.351 12.347 55.071 1.00 58.41 103 LEU A C 1
ATOM 857 O O . LEU A 1 103 ? -46.953 13.404 54.905 1.00 58.41 103 LEU A O 1
ATOM 861 N N . ARG A 1 104 ? -46.830 11.186 54.598 1.00 57.38 104 ARG A N 1
ATOM 862 C CA . ARG A 1 104 ? -48.151 11.038 53.954 1.00 57.38 104 ARG A CA 1
ATOM 863 C C . ARG A 1 104 ? -49.136 10.154 54.718 1.00 57.38 104 ARG A C 1
ATOM 865 O O . ARG A 1 104 ? -50.243 9.940 54.224 1.00 57.38 104 ARG A O 1
ATOM 872 N N . PHE A 1 105 ? -48.780 9.651 55.901 1.00 58.41 105 PHE A N 1
ATOM 873 C CA . PHE A 1 105 ? -49.767 8.991 56.752 1.00 58.41 105 PHE A CA 1
ATOM 874 C C . PHE A 1 105 ? -50.661 10.054 57.380 1.00 58.41 105 P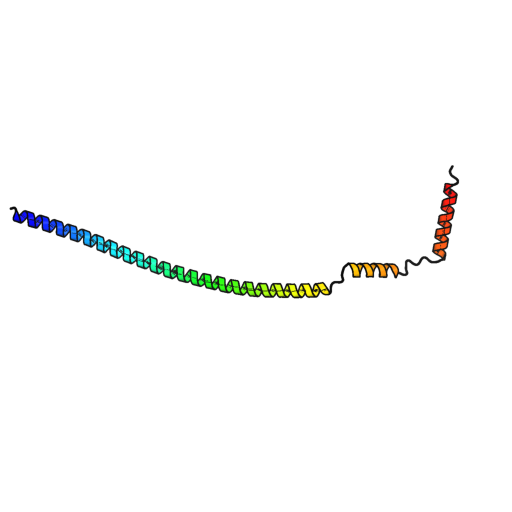HE A C 1
ATOM 876 O O . PHE A 1 105 ? -50.287 10.724 58.336 1.00 58.41 105 PHE A O 1
ATOM 883 N N . VAL A 1 106 ? -51.838 10.212 56.785 1.00 61.81 106 VAL A N 1
ATOM 884 C CA . VAL A 1 106 ? -52.914 11.056 57.295 1.00 61.81 106 VAL A CA 1
ATOM 885 C C . VAL A 1 106 ? -53.286 10.540 58.685 1.00 61.81 106 VAL A C 1
ATOM 887 O O . VAL A 1 106 ? -53.604 9.359 58.855 1.00 61.81 106 VAL A O 1
ATOM 890 N N . THR A 1 107 ? -53.204 11.395 59.697 1.00 64.62 107 THR A N 1
ATOM 891 C CA . THR A 1 107 ? -53.612 11.037 61.061 1.00 64.62 107 THR A CA 1
ATOM 892 C C . THR A 1 107 ? -55.125 10.776 61.107 1.00 64.62 107 THR A C 1
ATOM 894 O O . THR A 1 107 ? -55.886 11.317 60.305 1.00 64.62 107 THR A O 1
ATOM 897 N N . HIS A 1 108 ? -55.606 9.947 62.046 1.00 61.03 108 HIS A N 1
ATOM 898 C CA . HIS A 1 108 ? -57.052 9.668 62.192 1.00 61.03 108 HIS A CA 1
ATOM 899 C C . HIS A 1 108 ? -57.889 10.955 62.349 1.00 61.03 108 HIS A C 1
ATOM 901 O O . HIS A 1 108 ? -59.039 11.016 61.917 1.00 61.03 108 HIS A O 1
ATOM 907 N N . GLU A 1 109 ? -57.288 11.983 62.946 1.00 60.62 109 GLU A N 1
ATOM 908 C CA . GLU A 1 109 ? -57.853 13.320 63.134 1.00 60.62 109 GLU A CA 1
ATOM 909 C C . GLU A 1 109 ? -58.013 14.066 61.797 1.00 60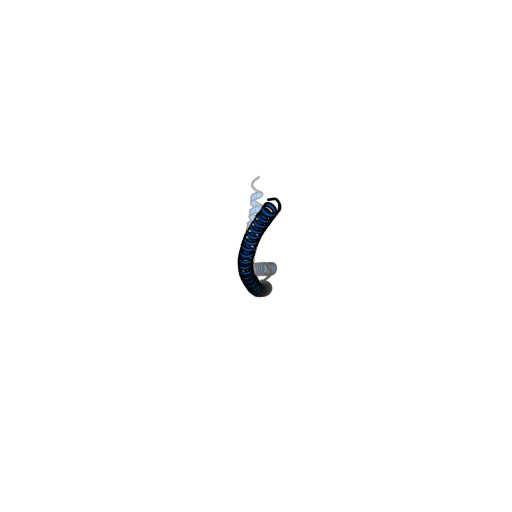.62 109 GLU A C 1
ATOM 911 O O . GLU A 1 109 ? -59.066 14.636 61.517 1.00 60.62 109 GLU A O 1
ATOM 916 N N . GLU A 1 110 ? -57.005 14.006 60.922 1.00 65.38 110 GLU A N 1
ATOM 917 C CA . GLU A 1 110 ? -57.050 14.601 59.582 1.00 65.38 110 GLU A CA 1
ATOM 918 C C . GLU A 1 110 ? -58.081 13.924 58.675 1.00 65.38 110 GLU A C 1
ATOM 920 O O . GLU A 1 110 ? -58.788 14.612 57.941 1.00 65.38 110 GLU A O 1
ATOM 925 N N . VAL A 1 111 ? -58.230 12.599 58.766 1.00 67.25 111 VAL A N 1
ATOM 926 C CA . VAL A 1 111 ? -59.261 11.861 58.015 1.00 67.25 111 VAL A CA 1
ATOM 927 C C . VAL A 1 111 ? -60.668 12.268 58.466 1.00 67.25 111 VAL A C 1
ATOM 929 O O . VAL A 1 111 ? -61.546 12.470 57.627 1.00 67.25 111 VAL A O 1
ATOM 932 N N . LYS A 1 112 ? -60.891 12.449 59.776 1.00 63.56 112 LYS A N 1
ATOM 933 C CA . LYS A 1 112 ? -62.174 12.947 60.301 1.00 63.56 112 LYS A CA 1
ATOM 934 C C . LYS A 1 112 ? -62.476 14.373 59.842 1.00 63.56 112 LYS A C 1
ATOM 936 O O . LYS A 1 112 ? -63.622 14.655 59.511 1.00 63.56 112 LYS A O 1
ATOM 941 N N . ARG A 1 113 ? -61.466 15.246 59.782 1.00 65.69 113 ARG A N 1
ATOM 942 C CA . ARG A 1 113 ? -61.622 16.628 59.306 1.00 65.69 113 ARG A CA 1
ATOM 943 C C . ARG A 1 113 ? -61.997 16.692 57.821 1.00 65.69 113 ARG A C 1
ATOM 945 O O . ARG A 1 113 ? -62.938 17.394 57.481 1.00 65.69 113 ARG A O 1
ATOM 952 N N . ILE A 1 114 ? -61.365 15.879 56.970 1.00 73.25 114 ILE A N 1
ATOM 953 C CA . ILE A 1 114 ? -61.712 15.787 55.538 1.00 73.25 114 ILE A CA 1
ATOM 954 C C . ILE A 1 114 ? -63.145 15.260 55.339 1.00 73.25 114 ILE A C 1
ATOM 956 O O . ILE A 1 114 ? -63.863 15.725 54.457 1.00 73.25 114 ILE A O 1
ATOM 960 N N . LEU A 1 115 ? -63.584 14.299 56.158 1.00 71.06 115 LEU A N 1
ATOM 961 C CA . LEU A 1 115 ? -64.954 13.775 56.097 1.00 71.06 115 LEU A CA 1
ATOM 962 C C . LEU A 1 115 ? -65.999 14.778 56.606 1.00 71.06 115 LEU A C 1
ATOM 964 O O . LEU A 1 115 ? -67.098 14.809 56.061 1.00 71.06 115 LEU A O 1
ATOM 968 N N . ALA A 1 116 ? -65.663 15.592 57.609 1.00 66.56 116 ALA A N 1
ATOM 969 C CA . ALA A 1 116 ? -66.531 16.659 58.103 1.00 66.56 116 ALA A CA 1
ATOM 970 C C . ALA A 1 116 ? -66.675 17.795 57.072 1.00 66.56 116 ALA A C 1
ATOM 972 O O . ALA A 1 116 ? -67.792 18.169 56.731 1.00 66.56 116 ALA A O 1
ATOM 973 N N . GLU A 1 117 ? -65.567 18.262 56.488 1.00 64.38 117 GLU A N 1
ATOM 974 C CA . GLU A 1 117 ? -65.577 19.289 55.432 1.00 64.38 117 GLU A CA 1
ATOM 975 C C . GLU A 1 117 ? -66.273 18.797 54.147 1.00 64.38 117 GLU A C 1
ATOM 977 O O . GLU A 1 117 ? -66.989 19.547 53.485 1.00 64.38 117 GLU A O 1
ATOM 982 N N . GLY A 1 118 ? -66.121 17.514 53.803 1.00 62.97 118 GLY A N 1
ATOM 983 C CA . GLY A 1 118 ? -66.811 16.900 52.665 1.00 62.97 118 GLY A CA 1
ATOM 984 C C . GLY A 1 118 ? -68.307 16.633 52.887 1.00 62.97 118 GLY A C 1
ATOM 985 O O . GLY A 1 118 ? -69.031 16.428 51.909 1.00 62.97 118 GLY A O 1
ATOM 986 N N . ALA A 1 119 ? -68.775 16.615 54.139 1.00 58.00 119 ALA A N 1
ATOM 987 C CA . ALA A 1 119 ? -70.194 16.513 54.481 1.00 58.00 119 ALA A CA 1
ATOM 988 C C . ALA A 1 119 ? -70.881 17.888 54.421 1.00 58.00 119 ALA A C 1
ATOM 990 O O . ALA A 1 119 ? -71.949 17.989 53.820 1.00 58.00 119 ALA A O 1
ATOM 991 N N . ASP A 1 120 ? -70.217 18.943 54.907 1.00 57.88 120 ASP A N 1
ATOM 992 C CA . ASP A 1 120 ? -70.702 20.333 54.830 1.00 57.88 120 ASP A CA 1
ATOM 993 C C . ASP A 1 120 ? -70.899 20.815 53.380 1.00 57.88 120 ASP A C 1
ATOM 995 O O . ASP A 1 120 ? -71.848 21.536 53.071 1.00 57.88 120 ASP A O 1
ATOM 999 N N . GLY A 1 121 ? -70.047 20.375 52.447 1.00 56.75 121 GLY A N 1
ATOM 1000 C CA . GLY A 1 121 ? -70.175 20.731 51.028 1.00 56.75 121 GLY A CA 1
ATOM 1001 C C . GLY A 1 121 ? -71.421 20.159 50.334 1.00 56.75 121 GLY A C 1
ATOM 1002 O O . GLY A 1 121 ? -71.893 20.738 49.358 1.00 56.75 121 GLY A O 1
ATOM 1003 N N . ARG A 1 122 ? -71.995 19.054 50.836 1.00 52.84 122 ARG A N 1
ATOM 1004 C CA . ARG A 1 122 ? -73.225 18.466 50.266 1.00 52.84 122 ARG A CA 1
ATOM 1005 C C . ARG A 1 122 ? -74.501 19.115 50.794 1.00 52.84 122 ARG A C 1
ATOM 1007 O O . ARG A 1 122 ? -75.548 18.958 50.172 1.00 52.84 122 ARG A O 1
ATOM 1014 N N . GLU A 1 123 ? -74.422 19.846 51.903 1.00 51.97 123 GLU A N 1
ATOM 1015 C CA . GLU A 1 123 ? -75.562 20.585 52.451 1.00 51.97 123 GLU A CA 1
ATOM 1016 C C . GLU A 1 123 ? -75.765 21.941 51.751 1.00 51.97 123 GLU A C 1
ATOM 1018 O O . GLU A 1 123 ? -76.887 22.443 51.699 1.00 51.97 123 GLU A O 1
ATOM 1023 N N . GLN A 1 124 ? -74.726 22.507 51.124 1.00 51.50 124 GLN A N 1
ATOM 1024 C CA . GLN A 1 124 ? -74.832 23.792 50.415 1.00 51.50 124 GLN A CA 1
ATOM 1025 C C . GLN A 1 124 ? -75.397 23.672 48.987 1.00 51.50 124 GLN A C 1
ATOM 1027 O O . GLN A 1 124 ? -76.101 24.578 48.541 1.00 51.50 124 GLN A O 1
ATOM 1032 N N . GLU A 1 125 ? -75.197 22.547 48.289 1.00 49.41 125 GLU A N 1
ATOM 1033 C CA . GLU A 1 125 ? -75.786 22.328 46.951 1.00 49.41 125 GLU A CA 1
ATOM 1034 C C . GLU A 1 125 ? -77.290 21.998 46.984 1.00 49.41 125 GLU A C 1
ATOM 1036 O O . GLU A 1 125 ? -77.966 22.132 45.967 1.00 49.41 125 GLU A O 1
ATOM 1041 N N . GLN A 1 126 ? -77.857 21.622 48.138 1.00 49.50 126 GLN A N 1
ATOM 1042 C CA . GLN A 1 126 ? -79.307 21.404 48.270 1.00 49.50 126 GLN A CA 1
ATOM 1043 C C . GLN A 1 126 ? -80.099 22.675 48.620 1.00 49.50 126 GLN A C 1
ATOM 1045 O O . GLN A 1 126 ? -81.327 22.626 48.617 1.00 49.50 126 GLN A O 1
ATOM 1050 N N . ASN A 1 127 ? -79.436 23.809 48.891 1.00 49.91 127 ASN A N 1
ATOM 1051 C CA . ASN A 1 127 ? -80.100 25.030 49.371 1.00 49.91 127 ASN A CA 1
ATOM 1052 C C . ASN A 1 127 ? -79.945 26.258 48.450 1.00 49.91 127 ASN A C 1
ATOM 1054 O O . ASN A 1 127 ? -80.232 27.382 48.855 1.00 49.91 127 ASN A O 1
ATOM 1058 N N . THR A 1 128 ? -79.519 26.055 47.201 1.00 47.50 128 THR A N 1
ATOM 1059 C CA . THR A 1 128 ? -79.674 27.041 46.112 1.00 47.50 128 THR A CA 1
ATOM 1060 C C . THR A 1 128 ? -80.399 26.391 44.934 1.00 47.50 128 THR A C 1
ATOM 1062 O O . THR A 1 128 ? -79.827 26.130 43.878 1.00 47.50 128 THR A O 1
ATOM 1065 N N . GLY A 1 129 ? -81.675 26.075 45.170 1.00 43.41 129 GLY A N 1
ATOM 1066 C CA . GLY A 1 129 ? -82.700 26.024 44.126 1.00 43.41 129 GLY A CA 1
ATOM 1067 C C . GLY A 1 129 ? -83.312 27.403 43.920 1.00 43.41 129 GLY A C 1
ATOM 1068 O O . GLY A 1 129 ? -83.328 28.183 44.900 1.00 43.41 129 GLY A O 1
#

pLDDT: mean 82.83, std 16.41, range [43.41, 98.44]

Solvent-accessible surface area (backbone atoms only — not comparable to full-atom values): 7291 Å² total; per-residue (Å²): 111,74,72,63,52,54,57,51,53,52,52,51,53,52,52,53,51,52,53,53,49,54,52,49,53,55,52,50,52,54,49,52,54,52,50,52,52,51,50,53,48,51,55,50,53,50,52,50,52,54,51,51,51,52,52,50,52,54,50,53,53,50,53,51,54,52,50,53,51,52,51,49,52,49,51,51,52,57,56,54,57,70,73,53,76,53,70,66,60,54,51,52,50,52,51,50,52,62,71,64,43,72,90,70,70,74,48,76,67,54,53,52,50,55,52,51,56,58,50,55,59,60,59,57,70,72,72,70,124

Secondary structure (DSSP, 8-state):
-HHHHHHHHHHHHHHHHHHHHHHHHHHHHHHHHHHHHHHHHHHHHHHHHHHHHHHHHHHHHHHHHHHHHHHHHHHHHHHHHHHSPPHHHHHHHHHHHHHH-GGG---HHHHHHHHHHHHHHHHHTTS--